Protein AF-A0A0M8VWU9-F1 (afdb_monomer_lite)

pLDDT: mean 72.05, std 10.09, range [42.44, 83.81]

Foldseek 3Di:
DAFAPQWDFAQDQFKKKWALDPPRDDDIDIDHHRDIGNGLCVPHPVRHRRTDDMDTHGD

Radius of gyration: 10.5 Å; chains: 1; bounding box: 20×22×24 Å

Secondary structure (DSSP, 8-state):
--S--S-EE--SSS-EEEESSGGG-SSEEEE-TT-EES-TTSS-GGGTT---EEEES--

Structure (mmCIF, N/CA/C/O backbone):
data_AF-A0A0M8VWU9-F1
#
_entry.id   AF-A0A0M8VWU9-F1
#
loop_
_atom_site.group_PDB
_atom_site.id
_atom_site.type_symbol
_atom_site.label_atom_id
_atom_site.label_alt_id
_atom_site.label_comp_id
_atom_site.label_asym_id
_atom_site.label_entity_id
_atom_site.label_seq_id
_atom_site.pdbx_PDB_ins_code
_atom_site.Cartn_x
_atom_site.Cartn_y
_atom_site.Cartn_z
_atom_site.occupancy
_atom_site.B_iso_or_equiv
_atom_site.auth_seq_id
_atom_site.auth_comp_id
_atom_site.auth_asym_id
_atom_site.auth_atom_id
_atom_site.pdbx_PDB_model_num
ATOM 1 N N . MET A 1 1 ? -10.139 13.128 -4.273 1.00 42.44 1 MET A N 1
ATOM 2 C CA . MET A 1 1 ? -9.150 13.303 -3.189 1.00 42.44 1 MET A CA 1
ATOM 3 C C . MET A 1 1 ? -8.135 12.187 -3.347 1.00 42.44 1 MET A C 1
ATOM 5 O O . MET A 1 1 ? -8.401 11.080 -2.911 1.00 42.44 1 MET A O 1
ATOM 9 N N . GLN A 1 2 ? -7.061 12.449 -4.079 1.00 43.94 2 GLN A N 1
ATOM 10 C CA . GLN A 1 2 ? -5.938 11.538 -4.316 1.00 43.94 2 GLN A CA 1
ATOM 11 C C . GLN A 1 2 ? -4.683 12.359 -3.951 1.00 43.94 2 GLN A C 1
ATOM 13 O O . GLN A 1 2 ? -4.736 13.585 -4.074 1.00 43.94 2 GLN A O 1
ATOM 18 N N . ASP A 1 3 ? -3.639 11.719 -3.425 1.00 49.97 3 ASP A N 1
ATOM 19 C CA . ASP A 1 3 ? -2.304 12.309 -3.174 1.00 49.97 3 ASP A CA 1
ATOM 20 C C . ASP A 1 3 ? -2.077 13.109 -1.870 1.00 49.97 3 ASP A C 1
ATOM 22 O O . ASP A 1 3 ? -1.520 14.204 -1.913 1.00 49.97 3 ASP A O 1
ATOM 26 N N . LYS A 1 4 ? -2.474 12.583 -0.696 1.00 52.69 4 LYS A N 1
ATOM 27 C CA . LYS A 1 4 ? -1.969 13.063 0.623 1.00 52.69 4 LYS A CA 1
ATOM 28 C C . LYS A 1 4 ? -1.808 11.958 1.675 1.00 52.69 4 LYS A C 1
ATOM 30 O O . LYS A 1 4 ? -2.038 12.181 2.867 1.00 52.69 4 LYS A O 1
ATOM 35 N N . THR A 1 5 ? -1.498 10.734 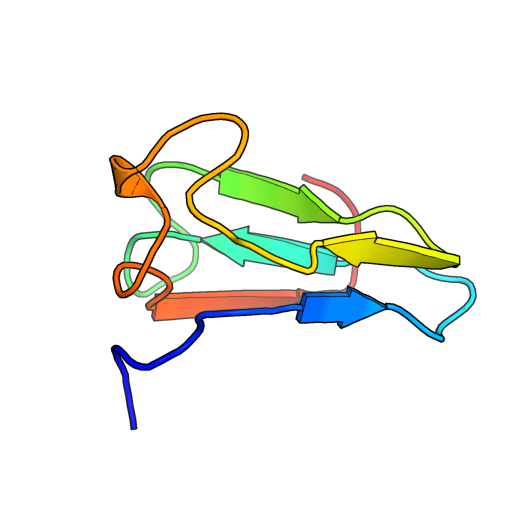1.265 1.00 59.47 5 THR A N 1
ATOM 36 C CA . THR A 1 5 ? -1.407 9.616 2.215 1.00 59.47 5 THR A CA 1
ATOM 37 C C . THR A 1 5 ? 0.017 9.501 2.738 1.00 59.47 5 THR A C 1
ATOM 39 O O . THR A 1 5 ? 0.824 8.739 2.221 1.00 59.47 5 THR A O 1
ATOM 42 N N . SER A 1 6 ? 0.317 10.274 3.783 1.00 61.06 6 SER A N 1
ATOM 43 C CA . SER A 1 6 ? 1.619 10.225 4.462 1.00 61.06 6 SER A CA 1
ATOM 44 C C . SER A 1 6 ? 1.705 9.117 5.516 1.00 61.06 6 SER A C 1
ATOM 46 O O . SER A 1 6 ? 2.799 8.719 5.895 1.00 61.06 6 SER A O 1
ATOM 48 N N . SER A 1 7 ? 0.566 8.590 5.976 1.00 65.94 7 SER A N 1
ATOM 49 C CA . SER A 1 7 ? 0.512 7.502 6.956 1.00 65.94 7 SER A CA 1
ATOM 50 C C . SER A 1 7 ? -0.722 6.628 6.746 1.00 65.94 7 SER A C 1
ATOM 52 O O . SER A 1 7 ? -1.768 7.116 6.310 1.00 65.94 7 SER A O 1
ATOM 54 N N . VAL A 1 8 ? -0.606 5.338 7.066 1.00 73.00 8 VAL A N 1
ATOM 55 C CA . VAL A 1 8 ? -1.732 4.399 7.081 1.00 73.00 8 VAL A CA 1
ATOM 56 C C . VAL A 1 8 ? -1.685 3.567 8.349 1.00 73.00 8 VAL A C 1
ATOM 58 O O . VAL A 1 8 ? -0.685 2.923 8.658 1.00 73.00 8 VAL A O 1
ATOM 61 N N . GLN A 1 9 ? -2.798 3.558 9.072 1.00 72.62 9 GLN A N 1
ATOM 62 C CA . GLN A 1 9 ? -2.985 2.733 10.256 1.00 72.62 9 GLN A CA 1
ATOM 63 C C . GLN A 1 9 ? -4.118 1.753 10.015 1.00 72.62 9 GLN A C 1
ATOM 65 O O . GLN A 1 9 ? -5.274 2.140 9.845 1.00 72.62 9 GLN A O 1
ATOM 70 N N . ASN A 1 10 ? -3.774 0.470 10.004 1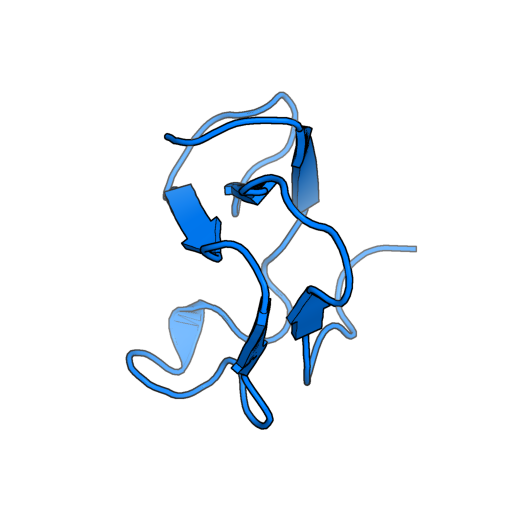.00 74.12 10 ASN A N 1
ATOM 71 C CA . ASN A 1 10 ? -4.748 -0.596 9.952 1.00 74.12 10 ASN A CA 1
ATOM 72 C C . ASN A 1 10 ? -5.063 -1.069 11.372 1.00 74.12 10 ASN A C 1
ATOM 74 O O . ASN A 1 10 ? -4.345 -1.887 11.941 1.00 74.12 10 ASN A O 1
ATOM 78 N N . PHE A 1 11 ? -6.162 -0.569 11.931 1.00 74.75 11 PHE A N 1
ATOM 79 C CA . PHE A 1 11 ? -6.682 -1.023 13.225 1.00 74.75 11 PHE A CA 1
ATOM 80 C C . PHE A 1 11 ? -7.579 -2.259 13.127 1.00 74.75 11 PHE A C 1
ATOM 82 O O . PHE A 1 11 ? -8.065 -2.754 14.142 1.00 74.75 11 PHE A O 1
ATOM 89 N N . THR A 1 12 ? -7.841 -2.743 11.916 1.00 72.19 12 THR A N 1
ATOM 90 C CA . THR A 1 12 ? -8.749 -3.865 11.701 1.00 72.19 12 THR A CA 1
ATOM 91 C C . THR A 1 12 ? -8.009 -5.193 11.818 1.00 72.19 12 THR A C 1
ATOM 93 O O . THR A 1 12 ? -6.806 -5.282 11.567 1.00 72.19 12 THR A O 1
ATOM 96 N N . GLY A 1 13 ? -8.755 -6.252 12.137 1.00 82.12 13 GLY A N 1
ATOM 97 C CA . GLY A 1 13 ? -8.257 -7.630 12.112 1.00 82.12 13 GLY A CA 1
ATOM 98 C C . GLY A 1 13 ? -8.081 -8.201 10.698 1.00 82.12 13 GLY A C 1
ATOM 99 O O . GLY A 1 13 ? -8.011 -9.414 10.537 1.00 82.12 13 GLY A O 1
ATOM 100 N N . SER A 1 14 ? -8.083 -7.370 9.653 1.00 80.25 14 SER A N 1
ATOM 101 C CA . SER A 1 14 ? -8.005 -7.792 8.250 1.00 80.25 14 SER A CA 1
ATOM 102 C C . SER A 1 14 ? -6.942 -6.993 7.508 1.00 80.25 14 SER A C 1
ATOM 104 O O . SER A 1 14 ? -6.719 -5.829 7.815 1.00 80.25 14 SER A O 1
ATOM 106 N N . ALA A 1 15 ? -6.265 -7.611 6.540 1.00 83.56 15 ALA A N 1
ATOM 107 C CA . ALA A 1 15 ? -5.292 -6.912 5.703 1.00 83.56 15 ALA A CA 1
ATOM 108 C C . ALA A 1 15 ? -5.986 -5.990 4.685 1.00 83.56 15 ALA A C 1
ATOM 110 O O . ALA A 1 15 ? -7.120 -6.254 4.274 1.00 83.56 15 ALA A O 1
ATOM 111 N N . PHE A 1 16 ? -5.287 -4.943 4.249 1.00 82.06 16 PHE A N 1
ATOM 112 C CA . PHE A 1 16 ? -5.700 -4.084 3.140 1.00 82.06 16 PHE A CA 1
ATOM 113 C C . PHE A 1 16 ? -4.616 -4.031 2.076 1.00 82.06 16 PHE A C 1
ATOM 115 O O . PHE A 1 16 ? -3.428 -3.976 2.384 1.00 82.06 16 PHE A O 1
ATOM 122 N N . CYS A 1 17 ? -5.043 -3.992 0.825 1.00 83.81 17 CYS A N 1
ATOM 123 C CA . CYS A 1 17 ? -4.183 -3.893 -0.332 1.00 83.81 17 CYS A CA 1
ATOM 124 C C . CYS A 1 17 ? -4.302 -2.492 -0.937 1.00 83.81 17 CYS A C 1
ATOM 126 O O . CYS A 1 17 ? -5.393 -2.067 -1.328 1.00 83.81 17 CYS A O 1
ATOM 128 N N . LEU A 1 18 ? -3.185 -1.775 -0.997 1.00 81.31 18 LE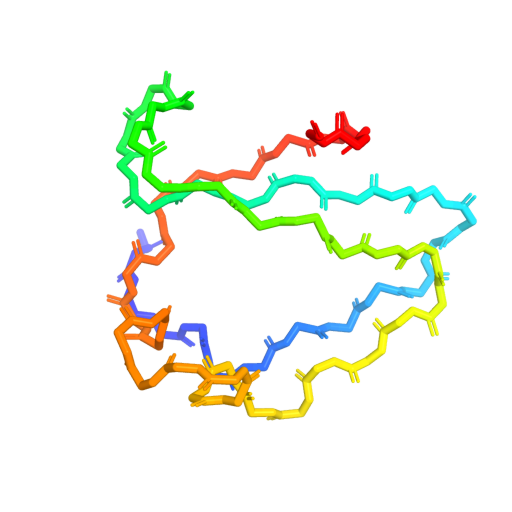U A N 1
ATOM 129 C CA . LEU A 1 18 ? -3.075 -0.450 -1.596 1.00 81.31 18 LEU A CA 1
ATOM 130 C C . LEU A 1 18 ? -2.495 -0.564 -3.001 1.00 81.31 18 LEU A C 1
ATOM 132 O O . LEU A 1 18 ? -1.595 -1.369 -3.228 1.00 81.31 18 LEU A O 1
ATOM 136 N N . TYR A 1 19 ? -2.992 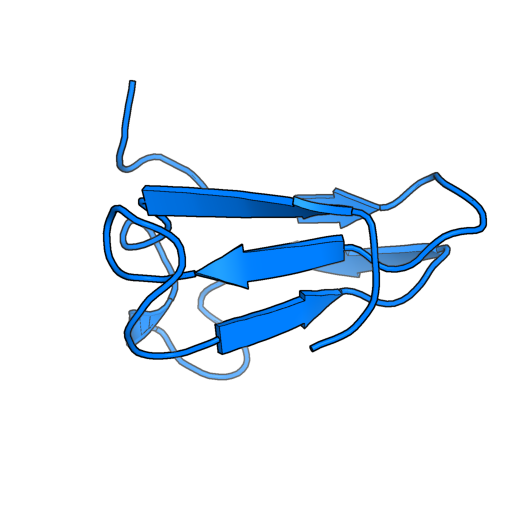0.267 -3.910 1.00 81.88 19 TYR A N 1
ATOM 137 C CA . TYR A 1 19 ? -2.582 0.314 -5.310 1.00 81.88 19 TYR A CA 1
ATOM 138 C C . TYR A 1 19 ? -2.130 1.722 -5.676 1.00 81.88 19 TYR A C 1
ATOM 140 O O . TYR A 1 19 ? -2.789 2.706 -5.313 1.00 81.88 19 TYR A O 1
ATOM 148 N N . VAL A 1 20 ? -1.018 1.802 -6.407 1.00 78.62 20 VAL A N 1
ATOM 149 C CA . VAL A 1 20 ? -0.485 3.066 -6.927 1.00 78.62 20 VAL A CA 1
ATOM 150 C C . VAL A 1 20 ? -1.324 3.591 -8.093 1.00 78.62 20 VAL A C 1
ATOM 152 O O . VAL A 1 20 ? -1.572 4.790 -8.189 1.00 78.62 20 VAL A O 1
ATOM 155 N N . ASP A 1 21 ? -1.847 2.711 -8.944 1.00 77.31 21 ASP A N 1
ATOM 156 C CA . ASP A 1 21 ? -2.675 3.133 -10.071 1.00 77.31 21 ASP A CA 1
ATOM 157 C C . ASP A 1 21 ? -4.175 3.028 -9.771 1.00 77.31 21 ASP A C 1
ATOM 159 O O . ASP A 1 21 ? -4.643 2.296 -8.891 1.00 77.31 21 ASP A O 1
ATOM 163 N N . ASN A 1 22 ? -4.956 3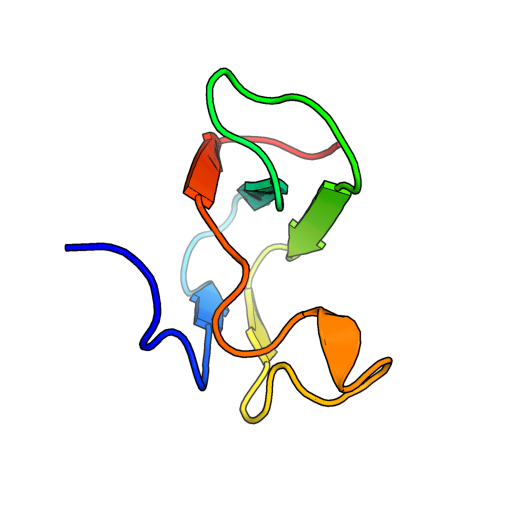.783 -10.543 1.00 71.94 22 ASN A N 1
ATOM 164 C CA . ASN A 1 22 ? -6.409 3.649 -10.568 1.00 71.94 22 ASN A CA 1
ATOM 165 C C . ASN A 1 22 ? -6.810 2.273 -11.136 1.00 71.94 22 ASN A C 1
ATOM 167 O O . ASN A 1 22 ? -6.059 1.655 -11.885 1.00 71.94 22 ASN A O 1
ATOM 171 N N . ASN A 1 23 ? -8.021 1.804 -10.816 1.00 78.69 23 ASN A N 1
ATOM 172 C CA . ASN A 1 23 ? -8.550 0.489 -11.225 1.00 78.69 23 ASN A CA 1
ATOM 173 C C . ASN A 1 23 ? -7.840 -0.730 -10.611 1.00 78.69 23 ASN A C 1
ATOM 175 O O . ASN A 1 23 ? -7.887 -1.815 -11.189 1.00 78.69 23 ASN A O 1
ATOM 179 N N . TYR A 1 24 ? -7.237 -0.588 -9.426 1.00 76.81 24 TYR A N 1
ATOM 180 C CA . TYR A 1 24 ? -6.565 -1.695 -8.730 1.00 76.81 24 TYR A CA 1
ATOM 181 C C . TYR A 1 24 ? -5.417 -2.321 -9.549 1.00 76.81 24 TYR A C 1
ATOM 183 O O . TYR A 1 24 ? -5.217 -3.538 -9.518 1.00 76.81 24 TYR A O 1
ATOM 191 N N . SER A 1 25 ? -4.678 -1.504 -10.307 1.00 74.38 25 SER A N 1
ATOM 192 C CA . SER A 1 25 ? -3.515 -1.943 -11.087 1.00 74.38 25 SER A CA 1
ATOM 193 C C . SER A 1 25 ? -2.208 -1.343 -10.566 1.00 74.38 25 SER A C 1
ATOM 195 O O . SER A 1 25 ? -2.197 -0.590 -9.591 1.00 74.38 25 SER A O 1
ATOM 197 N N . GLY A 1 26 ? -1.107 -1.691 -11.231 1.00 78.44 26 GLY A N 1
ATOM 198 C CA . GLY A 1 26 ? 0.210 -1.145 -10.926 1.00 78.44 26 GLY A CA 1
ATOM 199 C C . GLY A 1 26 ? 0.877 -1.792 -9.725 1.00 78.44 26 GLY A C 1
ATOM 200 O O . GLY A 1 26 ? 0.594 -2.939 -9.361 1.00 78.44 26 GLY A O 1
ATOM 201 N N . ASP A 1 27 ? 1.777 -1.027 -9.116 1.00 80.94 27 ASP A N 1
ATOM 202 C CA . ASP A 1 27 ? 2.433 -1.418 -7.879 1.00 80.94 27 ASP A CA 1
ATOM 203 C C . ASP A 1 27 ? 1.406 -1.560 -6.756 1.00 80.94 27 ASP A C 1
ATOM 205 O O . ASP A 1 27 ? 0.521 -0.717 -6.567 1.00 80.94 27 ASP A O 1
ATOM 209 N N . ARG A 1 28 ? 1.550 -2.645 -5.992 1.00 81.12 28 ARG A N 1
ATOM 210 C CA . ARG A 1 28 ? 0.655 -2.998 -4.886 1.00 81.12 28 ARG A CA 1
ATOM 211 C C . ARG A 1 28 ? 1.415 -3.254 -3.592 1.00 81.12 28 ARG A C 1
ATOM 213 O O . ARG A 1 28 ? 2.504 -3.825 -3.608 1.00 81.12 28 ARG A O 1
ATOM 220 N N . PHE A 1 29 ? 0.821 -2.833 -2.482 1.00 79.00 29 PHE A N 1
ATOM 221 C CA . PHE A 1 29 ? 1.388 -2.984 -1.148 1.00 79.00 29 PHE A CA 1
ATOM 222 C C . PHE A 1 29 ? 0.332 -3.496 -0.171 1.00 79.00 29 PHE A C 1
ATOM 224 O O . PHE A 1 29 ? -0.742 -2.905 -0.034 1.00 79.00 29 PHE A O 1
ATOM 231 N N . THR A 1 30 ? 0.653 -4.582 0.530 1.00 83.56 30 THR A N 1
ATOM 232 C CA . THR A 1 30 ? -0.225 -5.174 1.543 1.00 83.56 30 THR A CA 1
ATOM 233 C C . THR A 1 30 ? 0.097 -4.604 2.919 1.00 83.56 30 THR A C 1
ATOM 235 O O . THR A 1 30 ? 1.205 -4.753 3.430 1.00 83.56 30 THR A O 1
ATOM 238 N N . ILE A 1 31 ? -0.902 -3.994 3.553 1.00 80.62 31 ILE A N 1
ATOM 239 C CA . ILE A 1 31 ? -0.868 -3.607 4.961 1.00 80.62 31 ILE A CA 1
ATOM 240 C C . ILE A 1 31 ? -1.564 -4.691 5.769 1.00 80.62 31 ILE A C 1
ATOM 242 O O . ILE A 1 31 ? -2.786 -4.847 5.711 1.00 80.62 31 ILE A O 1
ATOM 246 N N . ASN A 1 32 ? -0.778 -5.427 6.550 1.00 82.31 32 ASN A N 1
ATOM 247 C CA . ASN A 1 32 ? -1.296 -6.465 7.432 1.00 82.31 32 ASN A CA 1
ATOM 248 C C . ASN A 1 32 ? -2.208 -5.884 8.523 1.00 82.31 32 ASN A C 1
ATOM 250 O O . ASN A 1 32 ? -2.177 -4.689 8.833 1.00 82.31 32 ASN A O 1
ATOM 254 N N . ALA A 1 33 ? -3.027 -6.753 9.115 1.00 80.81 33 ALA A N 1
ATOM 255 C CA . ALA A 1 33 ? -3.826 -6.410 10.287 1.00 80.81 33 ALA A CA 1
ATOM 256 C C . ALA A 1 33 ? -2.929 -5.847 11.402 1.00 80.81 33 ALA A C 1
ATOM 258 O O . ALA A 1 33 ? -1.790 -6.290 11.568 1.00 80.81 33 ALA A O 1
ATOM 259 N N . HIS A 1 34 ? -3.431 -4.861 12.148 1.00 80.94 34 HIS A N 1
ATOM 260 C CA . HIS A 1 34 ? -2.701 -4.197 13.239 1.00 80.94 34 HIS A CA 1
ATOM 261 C C . HIS A 1 34 ? -1.361 -3.556 12.837 1.00 80.94 34 HIS A C 1
ATOM 263 O O . HIS A 1 34 ? -0.505 -3.310 13.687 1.00 80.94 34 HIS A O 1
ATOM 269 N N . THR A 1 35 ? -1.161 -3.270 11.548 1.00 77.62 35 THR A N 1
ATOM 270 C CA . THR A 1 35 ? 0.055 -2.613 11.061 1.00 77.62 35 THR A CA 1
ATOM 271 C C . THR A 1 35 ? -0.149 -1.107 10.973 1.00 77.62 35 THR A C 1
ATOM 273 O O . THR A 1 35 ? -1.115 -0.620 10.383 1.00 77.62 35 THR A O 1
ATOM 276 N N . SER A 1 36 ? 0.795 -0.369 11.552 1.00 70.81 36 SER A N 1
ATOM 277 C CA . SER A 1 36 ? 0.872 1.086 11.480 1.00 70.81 36 SER A CA 1
ATOM 278 C C . SER A 1 36 ? 2.094 1.481 10.663 1.00 70.81 36 SER A C 1
ATOM 280 O O . SER A 1 36 ? 3.228 1.234 11.072 1.00 70.81 36 SER A O 1
ATOM 282 N N . ILE A 1 37 ? 1.861 2.084 9.502 1.00 71.31 37 ILE A N 1
ATOM 283 C CA . ILE A 1 37 ? 2.896 2.697 8.676 1.00 71.31 37 ILE A CA 1
ATOM 284 C C . ILE A 1 37 ? 2.792 4.197 8.902 1.00 71.31 37 ILE A C 1
ATOM 286 O O . ILE A 1 37 ? 1.921 4.875 8.358 1.00 71.31 37 ILE A O 1
ATOM 290 N N . VAL A 1 38 ? 3.666 4.694 9.774 1.00 66.25 38 VAL A N 1
ATOM 291 C CA . VAL A 1 38 ? 3.701 6.106 10.178 1.00 66.25 38 VAL A CA 1
ATOM 292 C C . VAL A 1 38 ? 4.236 6.993 9.052 1.00 66.25 38 VAL A C 1
ATOM 294 O O . VAL A 1 38 ? 3.848 8.152 8.964 1.00 66.25 38 VAL A O 1
ATOM 297 N N . ASP A 1 39 ? 5.076 6.438 8.176 1.00 66.00 39 ASP A N 1
ATOM 298 C CA . ASP A 1 39 ? 5.595 7.125 6.998 1.00 66.00 39 ASP A CA 1
ATOM 299 C C . ASP A 1 39 ? 5.587 6.175 5.797 1.00 66.00 39 ASP A C 1
ATOM 301 O O . ASP A 1 39 ? 6.330 5.192 5.760 1.00 66.00 39 ASP A O 1
ATOM 305 N N . MET A 1 40 ? 4.743 6.466 4.805 1.00 65.44 40 MET A N 1
ATOM 306 C CA . MET A 1 40 ? 4.688 5.680 3.567 1.00 65.44 40 MET A CA 1
ATOM 307 C C . MET A 1 40 ? 5.919 5.860 2.674 1.00 65.44 40 MET A C 1
ATOM 309 O O . MET A 1 40 ? 6.035 5.176 1.664 1.00 65.44 40 MET A O 1
ATOM 313 N N . ARG A 1 41 ? 6.882 6.713 3.046 1.00 63.59 41 ARG A N 1
ATOM 314 C CA . ARG A 1 41 ? 8.210 6.735 2.416 1.00 63.59 41 ARG A CA 1
ATOM 315 C C . ARG A 1 41 ? 9.072 5.537 2.796 1.00 63.59 41 ARG A C 1
ATOM 317 O O . ARG A 1 41 ? 10.120 5.332 2.188 1.00 63.59 41 ARG A O 1
ATOM 324 N N . VAL A 1 42 ? 8.659 4.759 3.793 1.00 53.75 42 VAL A N 1
ATOM 325 C CA . VAL A 1 42 ? 9.370 3.571 4.257 1.00 53.75 42 VAL A CA 1
ATOM 326 C C . VAL A 1 42 ? 8.514 2.351 3.908 1.00 53.75 42 VAL A C 1
ATOM 328 O O . VAL A 1 42 ? 7.399 2.235 4.416 1.00 53.75 42 VAL A O 1
ATOM 331 N N . PRO A 1 43 ? 8.983 1.438 3.035 1.00 56.22 43 PRO A N 1
ATOM 332 C CA . PRO A 1 43 ? 10.372 1.240 2.599 1.00 56.22 43 PRO A CA 1
ATOM 333 C C . PRO A 1 43 ? 10.808 2.002 1.331 1.00 56.22 43 PRO A C 1
ATOM 335 O O . PRO A 1 43 ? 11.985 1.942 0.984 1.00 56.22 43 PRO A O 1
ATOM 338 N N . ASN A 1 44 ? 9.908 2.682 0.613 1.00 58.34 44 ASN A N 1
ATOM 339 C CA . ASN A 1 44 ? 10.258 3.397 -0.618 1.00 58.34 44 ASN A CA 1
ATOM 340 C C . ASN A 1 44 ? 9.461 4.708 -0.743 1.00 58.34 44 ASN A C 1
ATOM 342 O O . ASN A 1 44 ? 8.232 4.698 -0.718 1.00 58.34 44 ASN A O 1
ATOM 346 N N . SER A 1 45 ? 10.170 5.830 -0.916 1.00 64.19 45 SER A N 1
ATOM 347 C CA . SER A 1 45 ? 9.611 7.183 -1.063 1.00 64.19 45 SER A CA 1
ATOM 348 C C . SER A 1 45 ? 8.633 7.327 -2.227 1.00 64.19 45 SER A C 1
ATOM 350 O O . SER A 1 45 ? 7.819 8.246 -2.217 1.00 64.19 45 SER A O 1
ATOM 352 N N . TYR A 1 46 ? 8.677 6.398 -3.184 1.00 66.31 46 TYR A N 1
ATOM 353 C CA . TYR A 1 46 ? 7.750 6.303 -4.306 1.00 66.31 46 TYR A CA 1
ATOM 354 C C . TYR A 1 46 ? 6.287 6.080 -3.891 1.00 66.31 46 TYR A C 1
ATOM 356 O O . TYR A 1 46 ? 5.388 6.440 -4.638 1.00 66.31 46 TYR A O 1
ATOM 364 N N . TRP A 1 47 ? 6.025 5.511 -2.712 1.00 67.88 47 TRP A N 1
ATOM 365 C CA . TRP A 1 47 ? 4.660 5.208 -2.264 1.00 67.88 47 TRP A CA 1
ATOM 366 C C . TRP A 1 47 ? 3.913 6.404 -1.678 1.00 67.88 47 TRP A C 1
ATOM 368 O O . TRP A 1 47 ? 2.680 6.426 -1.673 1.00 67.88 47 TRP A O 1
ATOM 378 N N . ASN A 1 48 ? 4.645 7.403 -1.185 1.00 64.69 48 ASN A N 1
ATOM 379 C CA . ASN A 1 48 ? 4.042 8.602 -0.628 1.00 64.69 48 ASN A CA 1
ATOM 380 C C . ASN A 1 48 ? 3.372 9.411 -1.749 1.00 64.6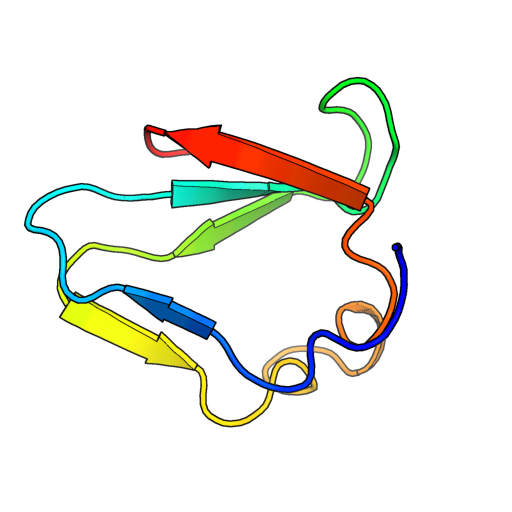9 48 ASN A C 1
ATOM 382 O O . ASN A 1 48 ? 4.006 9.726 -2.753 1.00 64.69 48 ASN A O 1
ATOM 386 N N . ASP A 1 49 ? 2.099 9.754 -1.557 1.00 64.81 49 ASP A N 1
ATOM 387 C CA . ASP A 1 49 ? 1.289 10.543 -2.501 1.00 64.81 49 ASP A CA 1
ATOM 388 C C . ASP A 1 49 ? 1.098 9.900 -3.885 1.00 64.81 49 ASP A C 1
ATOM 390 O O . ASP A 1 49 ? 0.921 10.587 -4.886 1.00 64.81 49 ASP A O 1
ATOM 394 N N . LYS A 1 50 ? 1.142 8.567 -3.940 1.00 69.31 50 LYS A N 1
ATOM 395 C CA . LYS A 1 50 ? 0.892 7.788 -5.158 1.00 69.31 50 LYS A CA 1
ATOM 396 C C . LYS A 1 50 ? -0.261 6.807 -5.032 1.00 69.31 50 LYS A C 1
ATOM 398 O O . LYS A 1 50 ? -0.591 6.142 -5.998 1.00 69.31 50 LYS A O 1
ATOM 403 N N . ILE A 1 51 ? -0.882 6.689 -3.861 1.00 75.56 51 ILE A N 1
ATOM 404 C CA . ILE A 1 51 ? -1.963 5.725 -3.650 1.00 75.56 51 ILE A CA 1
ATOM 405 C C . ILE A 1 51 ? -3.242 6.237 -4.288 1.00 75.56 51 ILE A C 1
ATOM 407 O O . ILE A 1 51 ? -3.814 7.244 -3.864 1.00 75.56 51 ILE A O 1
ATOM 411 N N . SER A 1 52 ? -3.724 5.466 -5.253 1.00 77.81 52 SER A N 1
ATOM 412 C CA . SER A 1 52 ? -4.898 5.809 -6.040 1.00 77.81 52 SER A CA 1
ATOM 413 C C . SER A 1 52 ? -6.108 4.940 -5.720 1.00 77.81 52 SER A C 1
ATOM 415 O O . SER A 1 52 ? -7.242 5.340 -5.985 1.00 77.81 52 SER A O 1
ATOM 417 N N . SER A 1 53 ? -5.911 3.749 -5.148 1.00 78.31 53 SER A N 1
ATOM 418 C CA . SER A 1 53 ? -6.998 2.813 -4.838 1.00 78.31 53 SER A CA 1
ATOM 419 C C . SER A 1 53 ? -6.658 1.889 -3.662 1.00 78.31 53 SER A C 1
ATOM 421 O O . SER A 1 53 ? -5.499 1.550 -3.435 1.00 78.31 53 SER A O 1
ATOM 423 N N . VAL A 1 54 ? -7.681 1.455 -2.916 1.00 79.56 54 VAL A N 1
ATOM 424 C CA . VAL A 1 54 ? -7.557 0.514 -1.788 1.00 79.56 54 VAL A CA 1
ATOM 425 C C . VAL A 1 54 ? -8.596 -0.597 -1.898 1.00 79.56 54 VAL A C 1
ATOM 427 O O . VAL A 1 54 ? -9.748 -0.344 -2.256 1.00 79.56 54 VAL A O 1
ATOM 430 N N . ARG A 1 55 ? -8.203 -1.831 -1.573 1.00 81.50 55 ARG A N 1
ATOM 431 C CA . ARG A 1 55 ? -9.094 -2.993 -1.514 1.00 81.50 55 ARG A CA 1
ATOM 432 C C . ARG A 1 55 ? -8.941 -3.736 -0.180 1.00 81.50 55 ARG A C 1
ATOM 434 O O . ARG A 1 55 ? -7.813 -3.926 0.268 1.00 81.50 55 ARG A O 1
ATOM 441 N N . PRO A 1 56 ? -10.039 -4.192 0.448 1.00 79.56 56 PRO A N 1
ATOM 442 C CA . PRO A 1 56 ? -9.961 -5.125 1.569 1.00 79.56 56 PRO A CA 1
ATOM 443 C C . PRO A 1 56 ? -9.385 -6.477 1.128 1.00 79.56 56 PRO A C 1
ATOM 445 O O . PRO A 1 56 ? -9.756 -6.999 0.076 1.00 79.56 56 PRO A O 1
ATOM 448 N N . GLY A 1 57 ? -8.498 -7.038 1.948 1.00 78.25 57 GLY A N 1
ATOM 449 C CA . GLY A 1 57 ? -7.769 -8.277 1.684 1.00 78.25 57 GLY A CA 1
ATOM 450 C C . GLY A 1 57 ? -6.284 -8.054 1.393 1.00 78.25 57 GLY A C 1
ATOM 451 O O . GLY A 1 57 ? -5.840 -6.935 1.141 1.00 78.25 57 GLY A O 1
ATOM 452 N N . ALA A 1 58 ? -5.514 -9.140 1.441 1.00 75.19 58 ALA A N 1
ATOM 453 C CA . ALA A 1 58 ? -4.121 -9.134 1.013 1.00 75.19 58 ALA A CA 1
ATOM 454 C C . ALA A 1 58 ? -4.030 -9.099 -0.522 1.00 75.19 58 ALA A C 1
ATOM 456 O O . ALA A 1 58 ? -4.821 -9.756 -1.207 1.00 75.19 58 ALA A O 1
ATOM 457 N N . CYS A 1 59 ? -3.065 -8.338 -1.038 1.00 76.19 59 CYS A N 1
ATOM 458 C CA . CYS A 1 59 ? -2.409 -8.664 -2.296 1.00 76.19 59 CYS A CA 1
ATOM 459 C C . CYS A 1 59 ? -1.266 -9.660 -2.025 1.00 76.19 59 CYS A C 1
ATOM 461 O O . CYS A 1 59 ? -0.942 -10.381 -2.986 1.00 76.19 59 CYS A O 1
#

Sequence (59 aa):
MQDKTSSVQNFTGSAFCLYVDNNYSGDRFTINAHTSIVDMRVPNSYWNDKISSVRPGAC